Protein AF-A0A957CLP3-F1 (afdb_monomer)

Solvent-accessible surface area (backbone atoms only — not comparable to full-atom values): 6300 Å² total; per-residue (Å²): 133,87,77,54,70,67,60,33,48,57,43,29,50,75,67,37,60,69,35,40,51,51,52,46,67,72,45,42,65,59,45,29,53,52,34,28,72,73,65,76,34,70,68,63,9,50,55,44,36,53,52,33,52,55,51,44,63,75,46,40,74,74,61,83,68,90,57,58,67,69,61,54,49,50,54,48,37,52,55,51,53,27,69,73,34,73,72,55,43,60,62,46,74,75,45,78,82,82,63,82,76,78,68,78,80,79,126

Mean predicted aligned error: 7.63 Å

Sequence (107 aa):
MNEDDRDLIQRAQAGETAAFAQLVNRHGQMVYNLALRTLNNPQEAEDIAQETFVRAWQALPRFRGDARFATWLYRITTNLCFNRLPRLKVELNALDVDTAVTLPDQQ

pLDDT: mean 82.77, std 20.19, range [34.75, 97.5]

Foldseek 3Di:
DPDDLVVLLVCLLVVNVVSLVVVCVVQLVVQLVLLCVLQVDNVRSNVLSVVLSVVCSVCSNVDPPPDPPNVVSSVSSVVSSCVVPVVVVVVCVVPPPPPPPPDPPPD

Structure (mmCIF, N/CA/C/O backbone):
data_AF-A0A957CLP3-F1
#
_entry.id   AF-A0A957CLP3-F1
#
loop_
_atom_site.group_PDB
_atom_site.id
_atom_site.type_symbol
_atom_site.label_atom_id
_atom_site.label_alt_id
_atom_site.label_comp_id
_atom_site.label_asym_id
_atom_site.label_entity_id
_atom_site.label_seq_id
_atom_site.pdbx_PDB_ins_code
_atom_site.Cartn_x
_atom_site.Cartn_y
_atom_site.Cartn_z
_atom_site.occupancy
_atom_site.B_iso_or_equiv
_atom_site.auth_seq_id
_atom_site.auth_comp_id
_atom_site.auth_asym_id
_atom_site.auth_atom_id
_atom_site.pdbx_PDB_model_num
ATOM 1 N N . MET A 1 1 ? -2.994 -13.609 19.609 1.00 44.06 1 MET A N 1
ATOM 2 C CA . MET A 1 1 ? -4.293 -13.414 18.934 1.00 44.06 1 MET A CA 1
ATOM 3 C C . MET A 1 1 ? -3.991 -12.921 17.534 1.00 44.06 1 MET A C 1
ATOM 5 O O . MET A 1 1 ? -3.396 -11.861 17.422 1.00 44.06 1 MET A O 1
ATOM 9 N N . ASN A 1 2 ? -4.307 -13.691 16.491 1.00 54.91 2 ASN A N 1
ATOM 10 C CA . ASN A 1 2 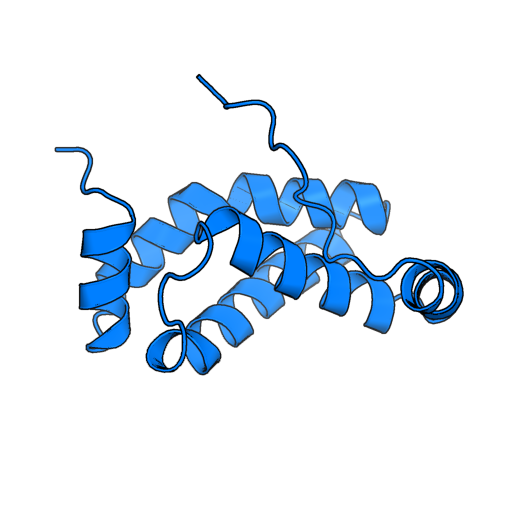? -4.333 -13.140 15.135 1.00 54.91 2 ASN A CA 1
ATOM 11 C C . ASN A 1 2 ? -5.659 -12.389 15.000 1.00 54.91 2 ASN A C 1
ATOM 13 O O . ASN A 1 2 ? -6.704 -13.026 14.911 1.00 54.91 2 ASN A O 1
ATOM 17 N N . GLU A 1 3 ? -5.627 -11.057 15.066 1.00 73.00 3 GLU A N 1
ATOM 18 C CA . GLU A 1 3 ? -6.786 -10.227 14.705 1.00 73.00 3 GLU A CA 1
ATOM 19 C C . GLU A 1 3 ? -7.131 -10.461 13.229 1.00 73.00 3 GLU A C 1
ATOM 21 O O . GLU A 1 3 ? -6.226 -10.600 12.409 1.00 73.00 3 GLU A O 1
ATOM 26 N N . ASP A 1 4 ? -8.409 -10.545 12.869 1.00 87.88 4 ASP A N 1
ATOM 27 C CA . ASP A 1 4 ? -8.812 -10.678 11.463 1.00 87.88 4 ASP A CA 1
ATOM 28 C C . ASP A 1 4 ? -8.518 -9.373 10.710 1.00 87.88 4 ASP A C 1
ATOM 30 O O . ASP A 1 4 ? -8.587 -8.285 11.285 1.00 87.88 4 ASP A O 1
ATOM 34 N N . ASP A 1 5 ? -8.222 -9.461 9.412 1.00 88.75 5 ASP A N 1
ATOM 35 C CA . ASP A 1 5 ? -8.005 -8.268 8.586 1.00 88.75 5 ASP A CA 1
ATOM 36 C C . ASP A 1 5 ? -9.203 -7.311 8.648 1.00 88.75 5 ASP A C 1
ATOM 38 O O . ASP A 1 5 ? -9.006 -6.100 8.613 1.00 88.75 5 ASP A O 1
ATOM 42 N N . ARG A 1 6 ? -10.438 -7.815 8.800 1.00 91.75 6 ARG A N 1
ATOM 43 C CA . ARG A 1 6 ? -11.618 -6.949 8.938 1.00 91.75 6 ARG A CA 1
ATOM 44 C C . ARG A 1 6 ? -11.570 -6.053 10.173 1.00 91.75 6 ARG A C 1
ATOM 46 O O . ARG A 1 6 ? -11.927 -4.884 10.049 1.00 91.75 6 ARG A O 1
ATOM 53 N N . ASP A 1 7 ? -11.124 -6.565 11.318 1.00 94.19 7 ASP A N 1
ATOM 54 C CA . ASP A 1 7 ? -11.032 -5.772 12.554 1.00 94.19 7 ASP A CA 1
ATOM 55 C C . ASP A 1 7 ? -9.976 -4.670 12.412 1.00 94.19 7 ASP A C 1
ATOM 57 O O . ASP A 1 7 ? -10.242 -3.487 12.646 1.00 94.19 7 ASP A O 1
ATOM 61 N N . LEU A 1 8 ? -8.804 -5.046 11.891 1.00 95.44 8 LEU A N 1
ATOM 62 C CA . LEU A 1 8 ? -7.725 -4.104 11.612 1.00 95.44 8 LEU A CA 1
ATOM 63 C C . LEU A 1 8 ? -8.155 -3.015 10.625 1.00 95.44 8 LEU A C 1
ATOM 65 O O . LEU A 1 8 ? -7.814 -1.849 10.810 1.00 95.44 8 LEU A O 1
ATOM 69 N N . ILE A 1 9 ? -8.923 -3.370 9.591 1.00 95.56 9 ILE A N 1
ATOM 70 C CA . ILE A 1 9 ? -9.450 -2.413 8.611 1.00 95.56 9 ILE A CA 1
ATOM 71 C C . ILE A 1 9 ? -10.416 -1.438 9.277 1.00 95.56 9 ILE A C 1
ATOM 73 O O . ILE A 1 9 ? -10.271 -0.238 9.067 1.00 95.56 9 ILE A O 1
ATOM 77 N N . GLN A 1 10 ? -11.363 -1.910 10.091 1.00 95.31 10 GLN A N 1
ATOM 78 C CA . GLN A 1 10 ? -12.330 -1.037 10.768 1.00 95.31 10 GLN A CA 1
ATOM 79 C C . GLN A 1 10 ? -11.640 -0.030 11.695 1.00 95.31 10 GLN A C 1
ATOM 81 O O . GLN A 1 10 ? -11.947 1.163 11.672 1.00 95.31 10 GLN A O 1
ATOM 86 N N . ARG A 1 11 ? -10.654 -0.487 12.467 1.00 96.00 11 ARG A N 1
ATOM 87 C CA . ARG A 1 11 ? -9.856 0.370 13.354 1.00 96.00 11 ARG A CA 1
ATOM 88 C C . ARG A 1 11 ? -8.996 1.363 12.579 1.00 96.00 11 ARG A C 1
ATOM 90 O O . ARG A 1 11 ? -8.969 2.552 12.893 1.00 96.00 11 ARG A O 1
ATOM 97 N N . ALA A 1 12 ? -8.355 0.905 11.509 1.00 96.75 12 ALA A N 1
ATOM 98 C CA . ALA A 1 12 ? -7.586 1.769 10.625 1.00 96.75 12 ALA A CA 1
ATOM 99 C C . ALA A 1 12 ? -8.474 2.810 9.912 1.00 96.75 12 ALA A C 1
ATOM 101 O O . ALA A 1 12 ? -8.067 3.961 9.774 1.00 96.75 12 ALA A O 1
ATOM 102 N N . GLN A 1 13 ? -9.711 2.463 9.536 1.00 96.19 13 GLN A N 1
ATOM 103 C CA . GLN A 1 13 ? -10.708 3.406 9.007 1.00 96.19 13 GLN A CA 1
ATOM 104 C C . GLN A 1 13 ? -11.107 4.478 10.028 1.00 96.19 13 GLN A C 1
ATOM 106 O O . GLN A 1 13 ? -11.373 5.614 9.638 1.00 96.19 13 GLN A O 1
ATOM 111 N N . ALA A 1 14 ? -11.097 4.146 11.321 1.00 95.69 14 ALA A N 1
ATOM 112 C CA . ALA A 1 14 ? -11.301 5.097 12.413 1.00 95.69 14 ALA A CA 1
ATOM 113 C C . ALA A 1 14 ? -10.060 5.967 12.715 1.00 95.69 14 ALA A C 1
ATOM 115 O O . ALA A 1 14 ? -10.103 6.803 13.616 1.00 95.69 14 ALA A O 1
ATOM 116 N N . GLY A 1 15 ? -8.964 5.802 11.964 1.00 94.00 15 GLY A N 1
ATOM 117 C CA . GLY A 1 15 ? -7.731 6.577 12.111 1.00 94.00 15 GLY A CA 1
ATOM 118 C C . GLY A 1 15 ? -6.669 5.921 12.995 1.00 94.00 15 GLY A C 1
ATOM 119 O O . GLY A 1 15 ? -5.644 6.546 13.271 1.00 94.00 15 GLY A O 1
ATOM 120 N N . GLU A 1 16 ? -6.860 4.670 13.425 1.00 97.50 16 GLU A N 1
ATOM 121 C CA . GLU A 1 16 ? -5.872 3.966 14.240 1.00 97.50 16 GLU A CA 1
ATOM 122 C C . GLU A 1 16 ? -4.670 3.506 13.396 1.00 97.50 16 GLU A C 1
ATOM 124 O O . GLU A 1 16 ? -4.690 2.474 12.720 1.00 97.50 16 GLU A O 1
ATOM 129 N N . THR A 1 17 ? -3.579 4.267 13.464 1.00 95.88 17 THR A N 1
ATOM 130 C CA . THR A 1 17 ? -2.352 4.001 12.696 1.00 95.88 17 THR A CA 1
ATOM 131 C C . THR A 1 17 ? -1.691 2.671 13.059 1.00 95.88 17 THR A C 1
ATOM 133 O O . THR A 1 17 ? -1.110 2.025 12.189 1.00 95.88 17 THR A O 1
ATOM 136 N N . ALA A 1 18 ? -1.814 2.219 14.311 1.00 96.88 18 ALA A N 1
ATOM 137 C CA . ALA A 1 18 ? -1.278 0.934 14.756 1.00 96.88 18 ALA A CA 1
ATOM 138 C C . ALA A 1 18 ? -1.972 -0.250 14.062 1.00 96.88 18 ALA A C 1
ATOM 140 O O . ALA A 1 18 ? -1.307 -1.201 13.650 1.00 96.88 18 ALA A O 1
ATOM 141 N N . ALA A 1 19 ? -3.292 -0.168 13.866 1.00 96.81 19 ALA A N 1
ATOM 142 C CA . ALA A 1 19 ? -4.050 -1.178 13.133 1.00 96.81 19 ALA A CA 1
ATOM 143 C C . ALA A 1 19 ? -3.624 -1.224 11.656 1.00 96.81 19 ALA A C 1
ATOM 145 O O . ALA A 1 19 ? -3.400 -2.299 11.095 1.00 96.81 19 ALA A O 1
ATOM 146 N N . PHE A 1 20 ? -3.398 -0.058 11.042 1.00 97.00 20 PHE A N 1
ATOM 147 C CA . PHE A 1 20 ? -2.874 -0.001 9.679 1.00 97.00 20 PHE A CA 1
ATOM 148 C C . PHE A 1 20 ? -1.450 -0.546 9.567 1.00 97.00 20 PHE A C 1
ATOM 150 O O . PHE A 1 20 ? -1.160 -1.293 8.639 1.00 97.00 20 PHE A O 1
ATOM 157 N N . ALA A 1 21 ? -0.570 -0.258 10.527 1.00 96.75 21 ALA A N 1
ATOM 158 C CA . ALA A 1 21 ? 0.783 -0.810 10.545 1.00 96.75 21 ALA A CA 1
ATOM 159 C C . ALA A 1 21 ? 0.783 -2.350 10.588 1.00 96.75 21 ALA A C 1
ATOM 161 O O . ALA A 1 21 ? 1.638 -2.987 9.970 1.00 96.75 21 ALA A O 1
ATOM 162 N N . GLN A 1 22 ? -0.192 -2.972 11.258 1.00 96.62 22 GLN A N 1
ATOM 163 C CA . GLN A 1 22 ? -0.364 -4.426 11.206 1.00 96.62 22 GLN A CA 1
ATOM 164 C C . GLN A 1 22 ? -0.780 -4.910 9.810 1.00 96.62 22 GLN A C 1
ATOM 166 O O . GLN A 1 22 ? -0.222 -5.893 9.323 1.00 96.62 22 GLN A O 1
ATOM 171 N N . LEU A 1 23 ? -1.692 -4.202 9.132 1.00 96.00 23 LEU A N 1
ATOM 172 C CA . LEU A 1 23 ? -2.050 -4.497 7.737 1.00 96.00 23 LEU A CA 1
ATOM 173 C C . LEU A 1 23 ? -0.838 -4.364 6.802 1.00 96.00 23 LEU A C 1
ATOM 175 O O . LEU A 1 23 ? -0.622 -5.234 5.959 1.00 96.00 23 LEU A O 1
ATOM 179 N N . VAL A 1 24 ? -0.013 -3.325 6.974 1.00 96.44 24 VAL A N 1
ATOM 180 C CA . VAL A 1 24 ? 1.228 -3.143 6.200 1.00 96.44 24 VAL A CA 1
ATOM 181 C C . VAL A 1 24 ? 2.178 -4.318 6.418 1.00 96.44 24 VAL A C 1
ATOM 183 O O . VAL A 1 24 ? 2.650 -4.900 5.446 1.00 96.44 24 VAL A O 1
ATOM 186 N N . ASN A 1 25 ? 2.421 -4.724 7.667 1.00 95.75 25 ASN A N 1
ATOM 187 C CA . ASN A 1 25 ? 3.302 -5.858 7.960 1.00 95.75 25 ASN A CA 1
ATOM 188 C C . ASN A 1 25 ? 2.797 -7.172 7.345 1.00 95.75 25 ASN A C 1
ATOM 190 O O . ASN A 1 25 ? 3.591 -7.945 6.815 1.00 95.75 25 ASN A O 1
ATOM 194 N N . ARG A 1 26 ? 1.482 -7.419 7.374 1.00 95.44 26 ARG A N 1
ATOM 195 C CA . ARG A 1 26 ? 0.881 -8.641 6.812 1.00 95.44 26 ARG A CA 1
ATOM 196 C C . ARG A 1 26 ? 0.965 -8.705 5.294 1.00 95.44 26 ARG A C 1
ATOM 198 O O . ARG A 1 26 ? 1.248 -9.760 4.737 1.00 95.44 26 ARG A O 1
ATOM 205 N N . HIS A 1 27 ? 0.709 -7.585 4.623 1.00 96.19 27 HIS A N 1
ATOM 206 C CA . HIS A 1 27 ? 0.579 -7.546 3.163 1.00 96.19 27 HIS A CA 1
ATOM 207 C C . HIS A 1 27 ? 1.831 -7.027 2.448 1.00 96.19 27 HIS A C 1
ATOM 209 O O . HIS A 1 27 ? 1.916 -7.117 1.223 1.00 96.19 27 HIS A O 1
ATOM 215 N N . GLY A 1 28 ? 2.819 -6.520 3.190 1.00 95.81 28 GLY A N 1
ATOM 216 C CA . GLY A 1 28 ? 4.020 -5.880 2.653 1.00 95.81 28 GLY A CA 1
ATOM 217 C C . GLY A 1 28 ? 4.823 -6.778 1.724 1.00 95.81 28 GLY A C 1
ATOM 218 O O . GLY A 1 28 ? 5.151 -6.370 0.612 1.00 95.81 28 GLY A O 1
ATOM 219 N N . GLN A 1 29 ? 5.059 -8.032 2.122 1.00 96.75 29 GLN A N 1
ATOM 220 C CA . GLN A 1 29 ? 5.799 -8.985 1.291 1.00 96.75 29 GLN A CA 1
ATOM 221 C C . GLN A 1 29 ? 5.067 -9.299 -0.022 1.00 96.75 29 GLN A C 1
ATOM 223 O O . GLN A 1 29 ? 5.701 -9.417 -1.068 1.00 96.75 29 GLN A O 1
ATOM 228 N N . MET A 1 30 ? 3.736 -9.422 0.017 1.00 96.44 30 MET A N 1
ATOM 229 C CA . MET A 1 30 ? 2.919 -9.683 -1.172 1.00 96.44 30 MET A CA 1
ATOM 230 C C . MET A 1 30 ? 2.989 -8.505 -2.150 1.00 96.44 30 MET A C 1
ATOM 232 O O . MET A 1 30 ? 3.272 -8.712 -3.331 1.00 96.44 30 MET A O 1
ATOM 236 N N . VAL A 1 31 ? 2.814 -7.281 -1.645 1.00 97.31 31 VAL A N 1
ATOM 237 C CA . VAL A 1 31 ? 2.893 -6.046 -2.436 1.00 97.31 31 VAL A CA 1
ATOM 238 C C . VAL A 1 31 ? 4.285 -5.871 -3.049 1.00 97.31 31 VAL A C 1
ATOM 240 O O . VAL A 1 31 ? 4.401 -5.634 -4.252 1.00 97.31 31 VAL A O 1
ATOM 243 N N . TYR A 1 32 ? 5.342 -6.048 -2.254 1.00 97.50 32 TYR A N 1
ATOM 244 C CA . TYR A 1 32 ? 6.721 -5.950 -2.730 1.00 97.50 32 TYR A CA 1
ATOM 245 C C . TYR A 1 32 ? 7.031 -6.996 -3.806 1.00 97.50 32 TYR A C 1
ATOM 247 O O . TYR A 1 32 ? 7.536 -6.655 -4.873 1.00 97.50 32 TYR A O 1
ATOM 255 N N . ASN A 1 33 ? 6.674 -8.264 -3.576 1.00 96.62 33 ASN A N 1
ATOM 256 C CA . ASN A 1 33 ? 6.911 -9.338 -4.542 1.00 96.62 33 ASN A CA 1
ATOM 257 C C . ASN A 1 33 ? 6.163 -9.102 -5.860 1.00 96.62 33 ASN A C 1
ATOM 259 O O . ASN A 1 33 ? 6.694 -9.403 -6.930 1.00 96.62 33 ASN A O 1
ATOM 263 N N . LEU A 1 34 ? 4.943 -8.564 -5.799 1.00 94.56 34 LEU A N 1
ATOM 264 C CA . LEU A 1 34 ? 4.176 -8.190 -6.984 1.00 94.56 34 LEU A CA 1
ATOM 265 C C . LEU A 1 34 ? 4.865 -7.069 -7.769 1.00 94.56 34 LEU A C 1
ATOM 267 O O . LEU A 1 34 ? 5.055 -7.193 -8.982 1.00 94.56 34 LEU A O 1
ATOM 271 N N . ALA A 1 35 ? 5.273 -5.999 -7.086 1.00 94.50 35 ALA A N 1
ATOM 272 C CA . ALA A 1 35 ? 5.979 -4.891 -7.714 1.00 94.50 35 ALA A CA 1
ATOM 273 C C . ALA A 1 35 ? 7.318 -5.346 -8.316 1.00 94.50 35 ALA A C 1
ATOM 275 O O . ALA A 1 35 ? 7.619 -5.021 -9.463 1.00 94.50 35 ALA A O 1
ATOM 276 N N . LEU A 1 36 ? 8.071 -6.186 -7.600 1.00 95.75 36 LEU A N 1
ATOM 277 C CA . LEU A 1 36 ? 9.343 -6.739 -8.060 1.00 95.75 36 LEU A CA 1
ATOM 278 C C . LEU A 1 36 ? 9.174 -7.593 -9.318 1.00 95.75 36 LEU A C 1
ATOM 280 O O . LEU A 1 36 ? 9.923 -7.418 -10.274 1.00 95.75 36 LEU A O 1
ATOM 284 N N . ARG A 1 37 ? 8.168 -8.474 -9.353 1.00 93.44 37 ARG A N 1
ATOM 285 C CA . ARG A 1 37 ? 7.861 -9.291 -10.541 1.00 93.44 37 ARG A CA 1
ATOM 286 C C . ARG A 1 37 ? 7.442 -8.448 -11.742 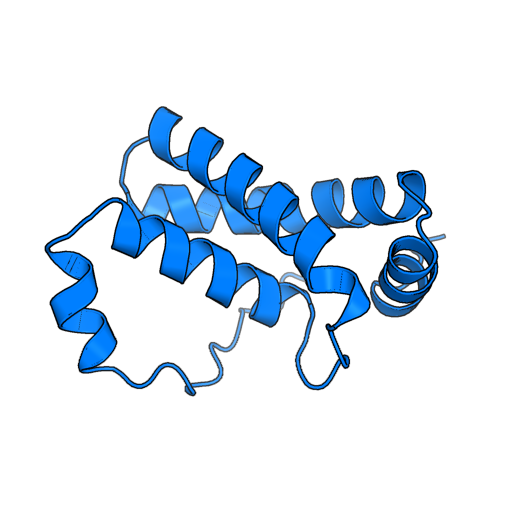1.00 93.44 37 ARG A C 1
ATOM 288 O O . ARG A 1 37 ? 7.727 -8.830 -12.870 1.00 93.44 37 ARG A O 1
ATOM 295 N N . THR A 1 38 ? 6.771 -7.324 -11.500 1.00 88.38 38 THR A N 1
ATOM 296 C CA . THR A 1 38 ? 6.254 -6.454 -12.566 1.00 88.38 38 THR A CA 1
ATOM 297 C C . THR A 1 38 ? 7.328 -5.520 -13.124 1.00 88.38 38 THR A C 1
ATOM 299 O O . THR A 1 38 ? 7.378 -5.286 -14.327 1.00 88.38 38 THR A O 1
ATOM 302 N N . LEU A 1 39 ? 8.189 -4.973 -12.262 1.00 90.25 39 LEU A N 1
ATOM 303 C CA . LEU A 1 39 ? 9.172 -3.946 -12.627 1.00 90.25 39 LEU A CA 1
ATOM 304 C C . LEU A 1 39 ? 10.574 -4.509 -12.870 1.00 90.25 39 LEU A C 1
ATOM 306 O O . LEU A 1 39 ? 11.39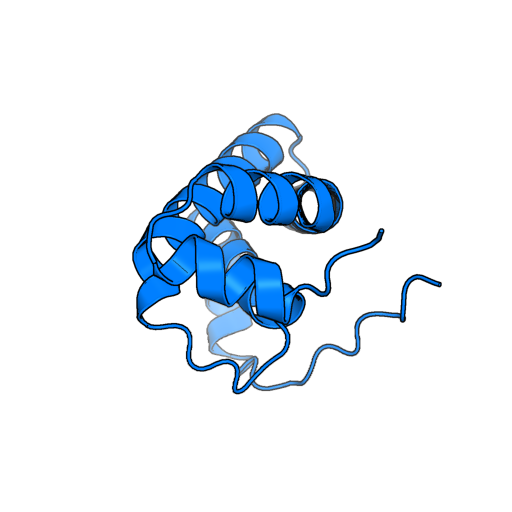4 -3.844 -13.499 1.00 90.25 39 LEU A O 1
ATOM 310 N N . ASN A 1 40 ? 10.858 -5.709 -12.356 1.00 93.06 40 ASN A N 1
ATOM 311 C CA . ASN A 1 40 ? 12.171 -6.351 -12.384 1.00 93.06 40 ASN A CA 1
ATOM 312 C C . ASN A 1 40 ? 13.311 -5.435 -11.885 1.00 93.06 40 ASN A C 1
ATOM 314 O O . ASN A 1 40 ? 14.445 -5.505 -12.358 1.00 93.06 40 ASN A O 1
ATOM 318 N N . ASN A 1 41 ? 12.996 -4.549 -10.936 1.00 93.31 41 ASN A N 1
ATOM 319 C CA . ASN A 1 41 ? 13.922 -3.609 -10.316 1.00 93.31 41 ASN A CA 1
ATOM 320 C C . ASN A 1 41 ? 13.605 -3.512 -8.809 1.00 93.31 41 ASN A C 1
ATOM 322 O O . ASN A 1 41 ? 12.508 -3.070 -8.462 1.00 93.31 41 ASN A O 1
ATOM 326 N N . PRO A 1 42 ? 14.533 -3.907 -7.914 1.00 95.25 42 PRO A N 1
ATOM 327 C CA . PRO A 1 42 ? 14.305 -3.899 -6.468 1.00 95.25 42 PRO A CA 1
ATOM 328 C C . PRO A 1 42 ? 14.025 -2.523 -5.860 1.00 95.25 42 PRO A C 1
ATOM 330 O O . PRO A 1 42 ? 13.181 -2.436 -4.975 1.00 95.25 42 PRO A O 1
ATOM 333 N N . GLN A 1 43 ? 14.705 -1.470 -6.327 1.00 94.31 43 GLN A N 1
ATOM 334 C CA . GLN A 1 43 ? 14.529 -0.109 -5.801 1.00 94.31 43 GLN A CA 1
ATOM 335 C C . GLN A 1 43 ? 13.148 0.430 -6.172 1.00 94.31 43 GLN A C 1
ATOM 337 O O . GLN A 1 43 ? 12.386 0.870 -5.322 1.00 94.31 43 GLN A O 1
ATOM 342 N N . GLU A 1 44 ? 12.781 0.287 -7.443 1.00 92.75 44 GLU A N 1
ATOM 343 C CA . GLU A 1 44 ? 11.459 0.681 -7.934 1.00 92.75 44 GLU A CA 1
ATOM 344 C C . GLU A 1 44 ? 10.334 -0.136 -7.278 1.00 92.75 44 GLU A C 1
ATOM 346 O O . GLU A 1 44 ? 9.244 0.376 -7.031 1.00 92.75 44 GLU A O 1
ATOM 351 N N . ALA A 1 45 ? 10.585 -1.412 -6.971 1.00 95.31 45 ALA A N 1
ATOM 352 C CA . ALA A 1 45 ? 9.630 -2.248 -6.254 1.00 95.31 45 ALA A CA 1
ATOM 353 C C . ALA A 1 45 ? 9.405 -1.778 -4.811 1.00 95.31 45 ALA A C 1
ATOM 355 O O . ALA A 1 45 ? 8.268 -1.795 -4.340 1.00 95.31 45 ALA A O 1
ATOM 356 N N . GLU A 1 46 ? 10.464 -1.350 -4.121 1.00 95.62 46 GLU A N 1
ATOM 357 C CA . GLU A 1 46 ? 10.373 -0.780 -2.777 1.00 95.62 46 GLU A CA 1
ATOM 358 C C . GLU A 1 46 ? 9.587 0.537 -2.787 1.00 95.62 46 GLU A C 1
ATOM 360 O O . GLU A 1 46 ? 8.621 0.671 -2.032 1.00 95.62 46 GLU A O 1
ATOM 365 N N . ASP A 1 47 ? 9.912 1.447 -3.709 1.00 95.25 47 ASP A N 1
ATOM 366 C CA . ASP A 1 47 ? 9.204 2.721 -3.880 1.00 95.25 47 ASP A CA 1
ATOM 367 C C . ASP A 1 47 ? 7.704 2.504 -4.131 1.00 95.25 47 ASP A C 1
ATOM 369 O O . ASP A 1 47 ? 6.843 3.137 -3.514 1.00 95.25 47 ASP A O 1
ATOM 373 N N . ILE A 1 48 ? 7.360 1.561 -5.012 1.00 95.50 48 ILE A N 1
ATOM 374 C CA . ILE A 1 48 ? 5.966 1.257 -5.349 1.00 95.50 48 ILE A CA 1
ATOM 375 C C . ILE A 1 48 ? 5.241 0.574 -4.193 1.00 95.50 48 ILE A C 1
ATOM 377 O O . ILE A 1 48 ? 4.047 0.822 -3.992 1.00 95.50 48 ILE A O 1
ATOM 381 N N . ALA A 1 49 ? 5.925 -0.266 -3.417 1.00 96.06 49 ALA A N 1
ATOM 382 C CA . ALA A 1 49 ? 5.338 -0.865 -2.229 1.00 96.06 49 ALA A CA 1
ATOM 383 C C . ALA A 1 49 ? 4.983 0.208 -1.191 1.00 96.06 49 ALA A C 1
ATOM 385 O O . ALA A 1 49 ? 3.858 0.225 -0.688 1.00 96.06 49 ALA A O 1
ATOM 386 N N . GLN A 1 50 ? 5.893 1.147 -0.932 1.00 96.06 50 GLN A N 1
ATOM 387 C CA . GLN A 1 50 ? 5.644 2.269 -0.028 1.00 96.06 50 GLN A CA 1
ATOM 388 C C . GLN A 1 50 ? 4.482 3.146 -0.521 1.00 96.06 50 GLN A C 1
ATOM 390 O O . GLN A 1 50 ? 3.516 3.364 0.214 1.00 96.06 50 GLN A O 1
ATOM 395 N N . GLU A 1 51 ? 4.512 3.573 -1.787 1.00 95.62 51 GLU A N 1
ATOM 396 C CA . GLU A 1 51 ? 3.449 4.383 -2.402 1.00 95.62 51 GLU A CA 1
ATOM 397 C C . GLU A 1 51 ? 2.092 3.655 -2.392 1.00 95.62 51 GLU A C 1
ATOM 399 O O . GLU A 1 51 ? 1.051 4.278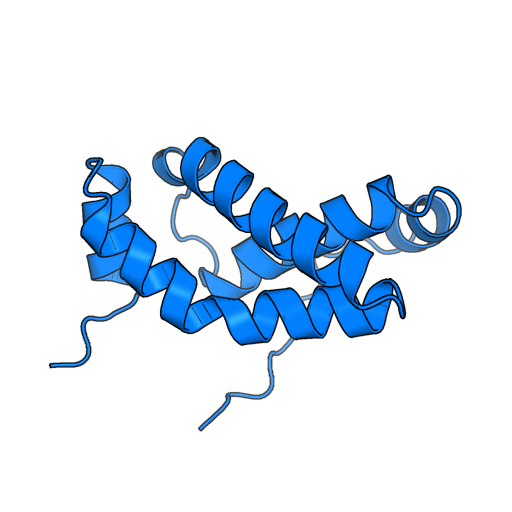 -2.165 1.00 95.62 51 GLU A O 1
ATOM 404 N N . THR A 1 52 ? 2.078 2.326 -2.572 1.00 96.81 52 THR A N 1
ATOM 405 C CA . THR A 1 52 ? 0.857 1.509 -2.455 1.00 96.81 52 THR A CA 1
ATOM 406 C C . THR A 1 52 ? 0.214 1.713 -1.091 1.00 96.81 52 THR A C 1
ATOM 408 O O . THR A 1 52 ? -0.984 1.987 -1.025 1.00 96.81 52 THR A O 1
ATOM 411 N N . PHE A 1 53 ? 0.979 1.600 -0.002 1.00 97.44 53 PHE A N 1
ATOM 412 C CA . PHE A 1 53 ? 0.428 1.730 1.346 1.00 97.44 53 PHE A CA 1
ATOM 413 C C . PHE A 1 53 ? 0.044 3.170 1.693 1.00 97.44 53 PHE A C 1
ATOM 415 O O . PHE A 1 53 ? -0.966 3.371 2.366 1.00 97.44 53 PHE A O 1
ATOM 422 N N . VAL A 1 54 ? 0.754 4.174 1.174 1.00 96.44 54 VAL A N 1
ATOM 423 C CA . VAL A 1 54 ? 0.337 5.582 1.300 1.00 96.44 54 VAL A CA 1
ATOM 424 C C . VAL A 1 54 ? -1.028 5.801 0.643 1.00 96.44 54 VAL A C 1
ATOM 426 O O . VAL A 1 54 ? -1.940 6.354 1.265 1.00 96.44 54 VAL A O 1
ATOM 429 N N . ARG A 1 55 ? -1.221 5.312 -0.588 1.00 94.69 55 ARG A N 1
ATOM 430 C CA . ARG A 1 55 ? -2.515 5.412 -1.281 1.00 94.69 55 ARG A CA 1
ATOM 431 C C . ARG A 1 55 ? -3.597 4.571 -0.629 1.00 94.69 55 ARG A C 1
ATOM 433 O O . ARG A 1 55 ? -4.741 5.016 -0.552 1.00 94.69 55 ARG A O 1
ATOM 440 N N . ALA A 1 56 ? -3.243 3.383 -0.147 1.00 96.25 56 ALA A N 1
ATOM 441 C CA . ALA A 1 56 ? -4.155 2.530 0.592 1.00 96.25 56 ALA A CA 1
ATOM 442 C C . ALA A 1 56 ? -4.662 3.264 1.836 1.00 96.25 56 ALA A C 1
ATOM 444 O O . ALA A 1 56 ? -5.867 3.363 1.997 1.00 96.25 56 ALA A O 1
ATOM 445 N N . TRP A 1 57 ? -3.794 3.876 2.646 1.00 95.94 57 TRP A N 1
ATOM 446 C CA . TRP A 1 57 ? -4.207 4.666 3.811 1.00 95.94 57 TRP A CA 1
ATOM 447 C C . TRP A 1 57 ? -5.179 5.797 3.443 1.00 95.94 57 TRP A C 1
ATOM 449 O O . TRP A 1 57 ? -6.236 5.938 4.053 1.00 95.94 57 TRP A O 1
ATOM 459 N N . GLN A 1 58 ? -4.873 6.563 2.392 1.00 94.94 58 GLN A N 1
ATOM 460 C CA . GLN A 1 58 ? -5.722 7.671 1.930 1.00 94.94 58 GLN A CA 1
ATOM 461 C C . GLN A 1 58 ? -7.086 7.211 1.389 1.00 94.94 58 GLN A C 1
ATOM 463 O O . GLN A 1 58 ? -8.086 7.927 1.503 1.00 94.94 58 GLN A O 1
ATOM 468 N N . ALA A 1 59 ? -7.137 6.031 0.769 1.00 94.81 59 ALA A N 1
ATOM 469 C CA . ALA A 1 59 ? -8.348 5.470 0.181 1.00 94.81 59 ALA A CA 1
ATOM 470 C C . ALA A 1 59 ? -9.132 4.567 1.149 1.00 94.81 59 ALA A C 1
ATOM 472 O O . ALA A 1 59 ? -10.317 4.319 0.915 1.00 94.81 59 ALA A O 1
ATOM 473 N N . LEU A 1 60 ? -8.511 4.121 2.245 1.00 95.38 60 LEU A N 1
ATOM 474 C CA . LEU A 1 60 ? -9.070 3.182 3.217 1.00 95.38 60 LEU A CA 1
ATOM 475 C C . LEU A 1 60 ? -10.433 3.611 3.781 1.00 95.38 60 LEU A C 1
ATOM 477 O O . LEU A 1 60 ? -11.314 2.753 3.846 1.00 95.38 60 LEU A O 1
ATOM 481 N N . PRO A 1 61 ? -10.695 4.898 4.099 1.00 93.50 61 PRO A N 1
ATOM 482 C CA . PRO A 1 61 ? -12.013 5.324 4.581 1.00 93.50 61 PRO A CA 1
ATOM 483 C C . PRO A 1 61 ? -13.155 5.079 3.582 1.00 93.50 61 PRO A C 1
ATOM 485 O O . PRO A 1 61 ? -14.319 5.056 3.965 1.00 93.50 61 PRO A O 1
ATOM 488 N N . ARG A 1 62 ? -12.841 4.914 2.288 1.00 91.88 62 ARG A N 1
ATOM 489 C CA . ARG A 1 62 ? -13.814 4.627 1.219 1.00 91.88 62 ARG A CA 1
ATOM 490 C C . ARG A 1 62 ? -13.895 3.143 0.862 1.00 91.88 62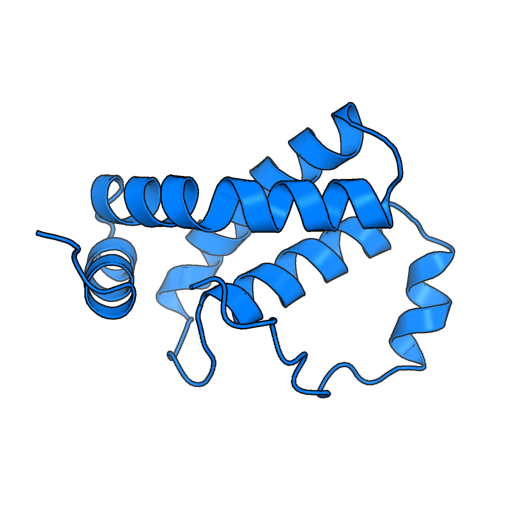 ARG A C 1
ATOM 492 O O . ARG A 1 62 ? -14.716 2.768 0.026 1.00 91.88 62 ARG A O 1
ATOM 4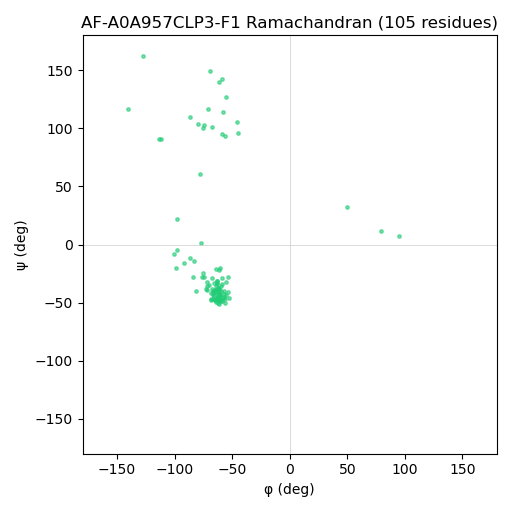99 N N . PHE A 1 63 ? -13.043 2.306 1.446 1.00 92.25 63 PHE A N 1
ATOM 500 C CA . PHE A 1 63 ? -13.037 0.874 1.191 1.00 92.25 63 PHE A CA 1
ATOM 501 C C . PHE A 1 63 ? -14.269 0.218 1.828 1.00 92.25 63 PHE A C 1
ATOM 503 O O . PHE A 1 63 ? -14.440 0.231 3.043 1.00 92.25 63 PHE A O 1
ATOM 510 N N . ARG A 1 64 ? -15.145 -0.351 0.994 1.00 87.69 64 ARG A N 1
ATOM 511 C CA . ARG A 1 64 ? -16.428 -0.930 1.429 1.00 87.69 64 ARG A CA 1
ATOM 512 C C . ARG A 1 64 ? -16.338 -2.388 1.882 1.00 87.69 64 ARG A C 1
ATOM 514 O O . ARG A 1 64 ? -17.285 -2.891 2.469 1.00 87.69 64 ARG A O 1
ATOM 521 N N . GLY A 1 65 ? -15.215 -3.061 1.623 1.00 87.69 65 GLY A N 1
ATOM 522 C CA . GLY A 1 65 ? -15.058 -4.485 1.937 1.00 87.69 65 GLY A CA 1
ATOM 523 C C . GLY A 1 65 ? -15.714 -5.440 0.933 1.00 87.69 65 GLY A C 1
ATOM 524 O O . GLY A 1 65 ? -15.778 -6.632 1.208 1.00 87.69 65 GLY A O 1
ATOM 525 N N . ASP A 1 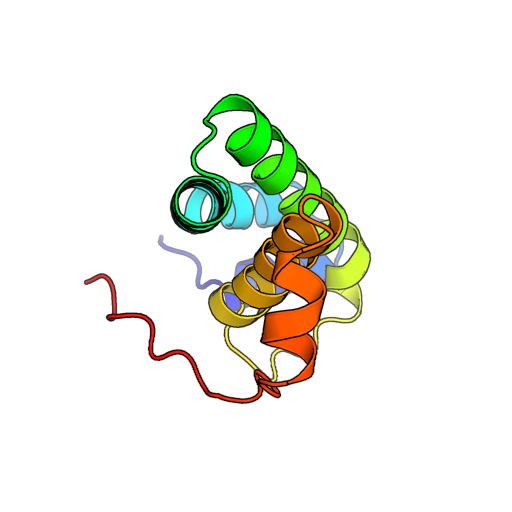66 ? -16.154 -4.947 -0.232 1.00 86.00 66 ASP A N 1
ATOM 526 C CA . ASP A 1 66 ? -16.779 -5.765 -1.290 1.00 86.00 66 ASP A CA 1
ATOM 527 C C . ASP A 1 66 ? -15.813 -6.813 -1.888 1.00 86.00 66 ASP A C 1
ATOM 529 O O . ASP A 1 66 ? -16.233 -7.814 -2.461 1.00 86.00 66 ASP A O 1
ATOM 533 N N . ALA A 1 67 ? -14.504 -6.595 -1.736 1.00 88.44 67 ALA A N 1
ATOM 534 C CA . ALA A 1 67 ? -13.439 -7.522 -2.110 1.00 88.44 67 ALA A CA 1
ATOM 535 C C . ALA A 1 67 ? -12.487 -7.750 -0.926 1.00 88.44 67 ALA A C 1
ATOM 537 O O . ALA A 1 67 ? -12.428 -6.939 -0.000 1.00 88.44 67 ALA A O 1
ATOM 538 N N . ARG A 1 68 ? -11.682 -8.823 -0.968 1.00 91.25 68 ARG A N 1
ATOM 539 C CA . ARG A 1 68 ? -10.601 -9.034 0.013 1.00 91.25 68 ARG A CA 1
ATOM 540 C C . ARG A 1 68 ? -9.628 -7.852 -0.026 1.00 91.25 68 ARG A C 1
ATOM 542 O O . ARG A 1 68 ? -9.276 -7.364 -1.099 1.00 91.25 68 ARG A O 1
ATOM 549 N N . PHE A 1 69 ? -9.125 -7.446 1.137 1.00 92.56 69 PHE A N 1
ATOM 550 C CA . PHE A 1 69 ? -8.152 -6.355 1.246 1.00 92.56 69 PHE A CA 1
ATOM 551 C C . PHE A 1 69 ? -6.886 -6.603 0.413 1.00 92.56 69 PHE A C 1
ATOM 553 O O . PHE A 1 69 ? -6.429 -5.711 -0.294 1.00 92.56 69 PHE A O 1
ATOM 560 N N . ALA A 1 70 ? -6.391 -7.845 0.396 1.00 91.88 70 ALA A N 1
ATOM 561 C CA . ALA A 1 70 ? -5.279 -8.259 -0.460 1.00 91.88 70 ALA A CA 1
ATOM 562 C C . ALA A 1 70 ? -5.556 -8.014 -1.958 1.00 91.88 70 ALA A C 1
ATOM 564 O O . ALA A 1 70 ? -4.698 -7.497 -2.669 1.00 91.88 70 ALA A O 1
ATOM 565 N N . THR A 1 71 ? -6.767 -8.322 -2.437 1.00 91.81 71 THR A N 1
ATOM 566 C CA . THR A 1 71 ? -7.187 -8.056 -3.825 1.00 91.81 71 THR A CA 1
ATOM 567 C C . THR A 1 71 ? -7.241 -6.556 -4.109 1.00 91.81 71 THR A C 1
ATOM 569 O O . THR A 1 71 ? -6.845 -6.103 -5.180 1.00 91.81 71 THR A O 1
ATOM 572 N N . TRP A 1 72 ? -7.704 -5.765 -3.143 1.00 94.56 72 TRP A N 1
ATOM 573 C CA . TRP A 1 72 ? -7.732 -4.314 -3.267 1.00 94.56 72 TRP A CA 1
ATOM 574 C C . TRP A 1 72 ? -6.321 -3.705 -3.330 1.00 94.56 72 TRP A C 1
ATOM 576 O O . TRP A 1 72 ? -6.055 -2.898 -4.222 1.00 94.56 72 TRP A O 1
ATOM 586 N N . LEU A 1 73 ? -5.395 -4.153 -2.475 1.00 95.00 73 LEU A N 1
ATOM 587 C CA . LEU A 1 73 ? -3.982 -3.758 -2.529 1.00 95.00 73 LEU A CA 1
ATOM 588 C C . LEU A 1 73 ? -3.331 -4.144 -3.858 1.00 95.00 73 LEU A C 1
ATOM 590 O O . LEU A 1 73 ? -2.680 -3.304 -4.473 1.00 95.00 73 LEU A O 1
ATOM 594 N N . TYR A 1 74 ? -3.576 -5.363 -4.345 1.00 93.50 74 TYR A N 1
ATOM 595 C CA . TYR A 1 74 ? -3.074 -5.826 -5.639 1.00 93.50 74 TYR A CA 1
ATOM 596 C C . TYR A 1 74 ? -3.437 -4.850 -6.768 1.00 93.50 74 TYR A C 1
ATOM 598 O O . TYR A 1 74 ? -2.577 -4.481 -7.570 1.00 93.50 74 TYR A O 1
ATOM 606 N N . ARG A 1 75 ? -4.696 -4.383 -6.816 1.00 91.25 75 ARG A N 1
ATOM 607 C CA . ARG A 1 75 ? -5.159 -3.400 -7.815 1.00 91.25 75 ARG A CA 1
ATOM 608 C C . ARG A 1 75 ? -4.412 -2.071 -7.697 1.00 91.25 75 ARG A C 1
ATOM 610 O O . ARG A 1 75 ? -4.017 -1.511 -8.717 1.00 91.25 75 ARG A O 1
ATOM 617 N N . ILE A 1 76 ? -4.196 -1.571 -6.479 1.00 93.94 76 ILE A N 1
ATOM 618 C CA . ILE A 1 76 ? -3.440 -0.328 -6.251 1.00 93.94 76 ILE A CA 1
ATOM 619 C C . ILE A 1 76 ? -1.994 -0.489 -6.738 1.00 93.94 76 ILE A C 1
ATOM 621 O O . ILE A 1 76 ? -1.532 0.330 -7.532 1.00 93.94 76 ILE A O 1
ATOM 625 N N . THR A 1 77 ? -1.307 -1.557 -6.326 1.00 94.75 77 THR A N 1
ATOM 626 C CA . THR A 1 77 ? 0.090 -1.831 -6.699 1.00 94.75 77 THR A CA 1
ATOM 627 C C . THR A 1 77 ? 0.252 -1.974 -8.205 1.00 94.75 77 THR A C 1
ATOM 629 O O . THR A 1 77 ? 1.110 -1.335 -8.804 1.00 94.75 77 THR A O 1
ATOM 632 N N . THR A 1 78 ? -0.623 -2.750 -8.836 1.00 91.25 78 THR A N 1
ATOM 633 C CA . THR A 1 78 ? -0.610 -2.990 -10.282 1.00 91.25 78 THR A CA 1
ATOM 634 C C . THR A 1 78 ? -0.784 -1.683 -11.064 1.00 91.25 78 THR A C 1
ATOM 636 O O . THR A 1 78 ? -0.004 -1.380 -11.969 1.00 91.25 78 THR A O 1
ATOM 639 N N . ASN A 1 79 ? -1.739 -0.840 -10.654 1.00 89.38 79 ASN A N 1
ATOM 640 C CA . ASN A 1 79 ? -1.941 0.480 -11.257 1.00 89.38 79 ASN A CA 1
ATOM 641 C C . ASN A 1 79 ? -0.714 1.390 -11.102 1.00 89.38 79 ASN A C 1
ATOM 643 O O . ASN A 1 79 ? -0.394 2.165 -12.007 1.00 89.38 79 ASN A O 1
ATOM 647 N N . LEU A 1 80 ? -0.023 1.319 -9.964 1.00 92.00 80 LEU A N 1
ATOM 648 C CA . LEU A 1 80 ? 1.201 2.078 -9.726 1.00 92.00 80 LEU A CA 1
ATOM 649 C C . LEU A 1 80 ? 2.354 1.587 -10.609 1.00 92.00 80 LEU A C 1
ATOM 651 O O . LEU A 1 80 ? 2.978 2.409 -11.283 1.00 92.00 80 LEU A O 1
ATOM 655 N N . CYS A 1 81 ? 2.579 0.272 -10.688 1.00 89.69 81 CYS A N 1
ATOM 656 C CA . CYS A 1 81 ? 3.593 -0.317 -11.563 1.00 89.69 81 CYS A CA 1
ATOM 657 C C . CYS A 1 81 ? 3.400 0.109 -13.027 1.00 89.69 81 CYS A C 1
ATOM 659 O O . CYS A 1 81 ? 4.354 0.502 -13.695 1.00 89.69 81 CYS A O 1
ATOM 661 N N . PHE A 1 82 ? 2.163 0.100 -13.528 1.00 85.12 82 PHE A N 1
ATOM 662 C CA . PHE A 1 82 ? 1.883 0.483 -14.916 1.00 85.12 82 PHE A CA 1
ATOM 663 C C . PHE A 1 82 ? 1.957 1.981 -15.178 1.00 85.12 82 PHE A C 1
ATOM 665 O O . PHE A 1 82 ? 2.309 2.389 -16.281 1.00 85.12 82 PHE A O 1
ATOM 672 N N . ASN A 1 83 ? 1.688 2.826 -14.184 1.00 82.62 83 ASN A N 1
ATOM 673 C CA . ASN A 1 83 ? 1.984 4.250 -14.329 1.00 82.62 83 ASN A CA 1
ATOM 674 C C . ASN A 1 83 ? 3.496 4.512 -14.397 1.00 82.62 83 ASN A C 1
ATOM 676 O O . ASN A 1 83 ? 3.910 5.463 -15.057 1.00 82.62 83 ASN A O 1
ATOM 680 N N . ARG A 1 84 ? 4.314 3.662 -13.763 1.00 80.19 84 ARG A N 1
ATOM 681 C CA . ARG A 1 84 ? 5.779 3.729 -13.835 1.00 80.19 84 ARG A CA 1
ATOM 682 C C . ARG A 1 84 ? 6.338 3.190 -15.156 1.00 80.19 84 ARG A C 1
ATOM 684 O O . ARG A 1 84 ? 7.371 3.669 -15.613 1.00 80.19 84 ARG A O 1
ATOM 691 N N . LEU A 1 85 ? 5.636 2.252 -15.799 1.00 72.12 85 LEU A N 1
ATOM 692 C CA . LEU A 1 85 ? 5.975 1.690 -17.111 1.00 72.12 85 LEU A CA 1
ATOM 693 C C . LEU A 1 85 ? 4.927 2.080 -18.173 1.00 72.12 85 LEU A C 1
ATOM 695 O O . LEU A 1 85 ? 3.992 1.314 -18.418 1.00 72.12 85 LEU A O 1
ATOM 699 N N . PRO A 1 86 ? 5.103 3.208 -18.893 1.00 62.53 86 PRO A N 1
ATOM 700 C CA . PRO A 1 86 ? 4.136 3.692 -19.885 1.00 62.53 86 PRO A CA 1
ATOM 701 C C . PRO A 1 86 ? 3.755 2.658 -20.955 1.00 62.53 86 PRO A C 1
ATOM 703 O O . PRO A 1 86 ? 2.650 2.705 -21.487 1.00 62.53 86 PRO A O 1
ATOM 706 N N . ARG A 1 87 ? 4.660 1.715 -21.261 1.00 57.56 87 ARG A N 1
ATOM 707 C CA . ARG A 1 87 ? 4.441 0.641 -22.241 1.00 57.56 87 ARG A CA 1
ATOM 708 C C . ARG A 1 87 ? 3.472 -0.445 -21.749 1.00 57.56 87 ARG A C 1
ATOM 710 O O . ARG A 1 87 ? 2.649 -0.881 -22.543 1.00 57.56 87 ARG A O 1
ATOM 717 N N . LEU A 1 88 ? 3.500 -0.832 -20.465 1.00 57.56 88 LEU A N 1
ATOM 718 C CA . LEU A 1 88 ? 2.599 -1.874 -19.932 1.00 57.56 88 LEU A CA 1
ATOM 719 C C . LEU A 1 88 ? 1.159 -1.374 -19.736 1.00 57.56 88 LEU A C 1
ATOM 721 O O . LEU A 1 88 ? 0.214 -2.156 -19.797 1.00 57.56 88 LEU A O 1
ATOM 725 N N . LYS A 1 89 ? 0.964 -0.062 -19.553 1.00 51.53 89 LYS A N 1
ATOM 726 C CA . LYS A 1 89 ? -0.370 0.546 -19.419 1.00 51.53 89 LYS A CA 1
ATOM 727 C C . LYS A 1 89 ? -1.275 0.296 -20.637 1.00 51.53 89 LYS A C 1
ATOM 729 O O . LYS A 1 89 ? -2.493 0.241 -20.487 1.00 51.53 89 LYS A O 1
ATOM 734 N N . VAL A 1 90 ? -0.692 0.137 -21.828 1.00 58.41 90 VAL A N 1
ATOM 735 C CA . VAL A 1 90 ? -1.429 -0.163 -23.068 1.00 58.41 90 VAL A CA 1
ATOM 736 C C . VAL A 1 90 ? -1.965 -1.597 -23.064 1.00 58.41 90 VAL A C 1
ATOM 738 O O . VAL A 1 90 ? -3.102 -1.814 -23.472 1.00 58.41 90 VAL A O 1
ATOM 741 N N . GLU A 1 91 ? -1.189 -2.558 -22.558 1.00 51.78 91 GLU A N 1
ATOM 742 C CA . GLU A 1 91 ? -1.564 -3.979 -22.543 1.00 51.78 91 GLU A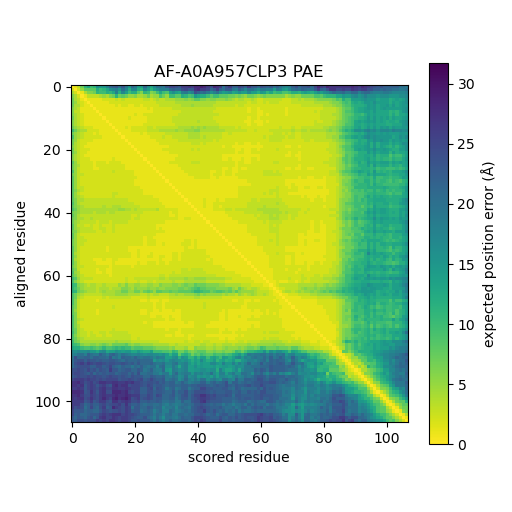 CA 1
ATOM 743 C C . GLU A 1 91 ? -2.674 -4.278 -21.532 1.00 51.78 91 GLU A C 1
ATOM 745 O O . GLU A 1 91 ? -3.563 -5.074 -21.820 1.00 51.78 91 GLU A O 1
ATOM 750 N N . LEU A 1 92 ? -2.688 -3.602 -20.377 1.00 50.91 92 LEU A N 1
ATOM 751 C CA . LEU A 1 92 ? -3.715 -3.845 -19.363 1.00 50.91 92 LEU A CA 1
ATOM 752 C C . LEU A 1 92 ? -5.019 -3.077 -19.600 1.00 50.91 92 LEU A C 1
ATOM 754 O O . LEU A 1 92 ? -6.070 -3.566 -19.227 1.00 50.91 92 LEU A O 1
ATOM 758 N N . ASN A 1 93 ? -5.015 -1.916 -20.260 1.00 51.94 93 ASN A N 1
ATOM 759 C CA . ASN A 1 93 ? -6.286 -1.300 -20.681 1.00 51.94 93 ASN A CA 1
ATOM 760 C C . ASN A 1 93 ? -7.072 -2.202 -21.655 1.00 51.94 93 ASN A C 1
ATOM 762 O O . ASN A 1 93 ? -8.283 -2.046 -21.786 1.00 51.94 93 ASN A O 1
ATOM 766 N N . ALA A 1 94 ? -6.393 -3.134 -22.333 1.00 50.12 94 ALA A N 1
ATOM 767 C CA . ALA A 1 94 ? -7.023 -4.168 -23.148 1.00 50.12 94 ALA A CA 1
ATOM 768 C C . ALA A 1 94 ? -7.497 -5.387 -22.328 1.00 50.12 94 ALA A C 1
ATOM 770 O O . ALA A 1 94 ? -8.279 -6.193 -22.827 1.00 50.12 94 ALA A O 1
ATOM 771 N N . LEU A 1 95 ? -7.045 -5.516 -21.079 1.00 44.38 95 LEU A N 1
ATOM 772 C CA . LEU A 1 95 ? -7.419 -6.561 -20.136 1.00 44.38 95 LEU A CA 1
ATOM 773 C C . LEU A 1 95 ? -8.219 -5.901 -19.016 1.00 44.38 95 LEU A C 1
ATOM 775 O O . LEU A 1 95 ? -7.652 -5.438 -18.034 1.00 44.38 95 LEU A O 1
ATOM 779 N N . ASP A 1 96 ? -9.537 -5.829 -19.161 1.00 44.28 96 ASP A N 1
ATOM 780 C CA . ASP A 1 96 ? -10.426 -5.429 -18.071 1.00 44.28 96 ASP A CA 1
ATOM 781 C C . ASP A 1 96 ? -10.184 -6.357 -16.864 1.00 44.28 96 ASP A C 1
ATOM 783 O O . ASP A 1 96 ? -10.693 -7.479 -16.807 1.00 44.28 96 ASP A O 1
ATOM 787 N N . VAL A 1 97 ? -9.306 -5.944 -15.936 1.00 45.47 97 VAL A N 1
ATOM 788 C CA . VAL A 1 97 ? -8.918 -6.721 -14.747 1.00 45.47 97 VAL A CA 1
ATOM 789 C C . VAL A 1 97 ? -10.031 -6.602 -13.705 1.00 45.47 97 VAL A C 1
ATOM 791 O O . VAL A 1 97 ? -9.844 -6.113 -12.591 1.00 45.47 97 VAL A O 1
ATOM 794 N N . ASP A 1 98 ? -11.208 -7.066 -14.108 1.00 41.56 98 ASP A N 1
ATOM 795 C CA . ASP A 1 98 ? -12.265 -7.610 -13.264 1.00 41.56 98 ASP A CA 1
ATOM 796 C C . ASP A 1 98 ? -12.192 -9.149 -13.254 1.00 41.56 98 ASP A C 1
ATOM 798 O O . ASP A 1 98 ? -13.151 -9.869 -12.985 1.00 41.56 98 ASP A O 1
ATOM 802 N N . THR A 1 99 ? -11.023 -9.704 -13.580 1.00 38.75 99 THR A N 1
ATOM 803 C CA . THR A 1 99 ? -10.764 -11.126 -13.389 1.00 38.75 99 THR A CA 1
ATOM 804 C C . THR A 1 99 ? -10.266 -11.307 -11.971 1.00 38.75 99 THR A C 1
ATOM 806 O O . THR A 1 99 ? -9.166 -10.876 -11.627 1.00 38.75 99 THR A O 1
ATOM 809 N N . ALA A 1 100 ? -11.103 -11.927 -11.142 1.00 39.31 100 ALA A N 1
ATOM 810 C CA . ALA A 1 100 ? -10.735 -12.462 -9.845 1.00 39.31 100 ALA A CA 1
ATOM 811 C C . ALA A 1 100 ? -9.413 -13.237 -9.967 1.00 39.31 100 ALA A C 1
ATOM 813 O O . ALA A 1 100 ? -9.385 -14.398 -10.369 1.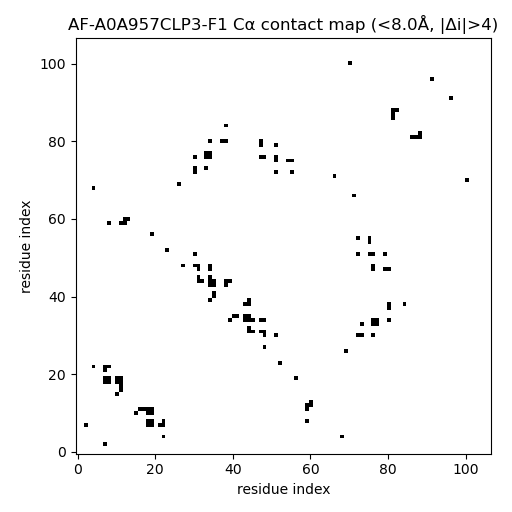00 39.31 100 ALA A O 1
ATOM 814 N N . VAL A 1 101 ? -8.300 -12.573 -9.652 1.00 42.59 101 VAL A N 1
ATOM 815 C CA . VAL A 1 101 ? -7.006 -13.226 -9.506 1.00 42.59 101 VAL A CA 1
ATOM 816 C C . VAL A 1 101 ? -7.141 -14.097 -8.267 1.00 42.59 101 VAL A C 1
ATOM 818 O O . VAL A 1 101 ? -7.122 -13.604 -7.137 1.00 42.59 101 VAL A O 1
ATOM 821 N N . THR A 1 102 ? -7.350 -15.393 -8.491 1.00 40.00 102 THR A N 1
ATOM 822 C CA . THR A 1 102 ? -7.215 -16.432 -7.476 1.00 40.00 102 THR A CA 1
ATOM 823 C C . THR A 1 102 ? -5.784 -16.364 -6.964 1.00 40.00 102 THR A C 1
ATOM 825 O O . THR A 1 102 ? -4.854 -16.892 -7.570 1.00 40.00 102 THR A O 1
ATOM 828 N N . LEU A 1 103 ? -5.600 -15.647 -5.858 1.00 45.75 103 LEU A N 1
ATOM 829 C CA . LEU A 1 103 ? -4.415 -15.785 -5.030 1.00 45.75 103 LEU A CA 1
ATOM 830 C C . LEU A 1 103 ? -4.328 -17.275 -4.667 1.00 45.75 103 LEU A C 1
ATOM 832 O O . LEU A 1 103 ? -5.327 -17.807 -4.179 1.00 45.75 103 LEU A O 1
ATOM 836 N N . PRO A 1 104 ? -3.200 -17.969 -4.902 1.00 34.75 104 PRO A N 1
ATOM 837 C CA . PRO A 1 104 ? -2.992 -19.248 -4.248 1.00 34.75 104 PRO A CA 1
ATOM 838 C C . PRO A 1 104 ? -3.071 -18.963 -2.752 1.00 34.75 104 PRO A C 1
ATOM 840 O O . PRO A 1 104 ? -2.252 -18.186 -2.252 1.00 34.75 104 PRO A O 1
ATOM 843 N N . ASP A 1 105 ? -4.094 -19.508 -2.087 1.00 37.22 105 ASP A N 1
ATOM 844 C CA . ASP A 1 105 ? -4.253 -19.441 -0.638 1.00 37.22 105 ASP A CA 1
ATOM 845 C C . ASP A 1 105 ? -2.898 -19.784 -0.020 1.00 37.22 105 ASP A C 1
ATOM 847 O O . ASP A 1 105 ? -2.414 -20.913 -0.113 1.00 37.22 105 ASP A O 1
ATOM 851 N N . GLN A 1 106 ? -2.214 -18.764 0.495 1.00 37.56 106 GLN A N 1
ATOM 852 C CA . GLN A 1 106 ? -0.988 -18.975 1.240 1.00 37.56 106 GLN A CA 1
ATOM 853 C C . GLN A 1 106 ? -1.451 -19.536 2.584 1.00 37.56 106 GLN A C 1
ATOM 855 O O . GLN A 1 106 ? -2.044 -18.801 3.376 1.00 37.56 106 GLN A O 1
ATOM 860 N N . GLN A 1 107 ? -1.291 -20.858 2.723 1.00 36.94 107 GLN A N 1
ATOM 861 C CA . GLN A 1 107 ? -1.534 -21.646 3.934 1.00 36.94 107 GLN A CA 1
ATOM 862 C C . GLN A 1 107 ? -0.925 -21.019 5.187 1.00 36.94 107 GLN A C 1
ATOM 864 O O . GLN A 1 107 ? 0.183 -20.445 5.082 1.00 36.94 107 GLN A O 1
#

Nearest PDB structures (foldseek):
  8z6g-assembly3_F  TM=9.000E-01  e=1.511E-04  Pseudomonas aeruginosa
  8z6g-assembly1_B  TM=8.340E-01  e=8.023E-05  Pseudomonas aeruginosa
  5wur-assembly1_A  TM=8.869E-01  e=3.333E-04  Bacillus subtilis subsp. subtilis str. 168
  5wuq-assembly1_A  TM=8.260E-01  e=2.429E-04  Bacillus subtilis subsp. subtilis str. 168
  5wur-assembly2_B  TM=8.691E-01  e=1.182E-03  Bacillus subtilis subsp. subtilis str. 168

Secondary structure (DSSP, 8-state):
----HHHHHHHHHTT-HHHHHHHHHHHHHHHHHHHHHHH--HHHHHHHHHHHHHHHHHHGGG--SSS-HHHHHHHHHHHHHHHH-TTHHHHHHTS---S--------

Radius of gyration: 14.06 Å; Cα contacts (8 Å, |Δi|>4): 76; chains: 1; bounding box: 31×29×42 Å